Protein AF-A0ABD0P2G9-F1 (afdb_monomer)

Secondary structure (DSSP, 8-state):
-EEEEEEEEEE--GGG--HHHHHHTTTTTS---TT-----EEEEEEEEEESS--HHHHHHHHHHHHHHHHSS--SS---

Solvent-accessible surface area (backbone atoms only — not comparable to full-atom values): 5180 Å² total; per-residue (Å²): 123,37,75,50,72,49,77,48,74,43,84,39,65,71,89,77,53,49,73,66,56,33,52,76,70,49,61,78,79,61,75,52,56,99,86,59,79,76,83,53,63,41,82,49,70,55,76,47,78,38,88,60,88,53,64,70,59,48,51,53,50,50,51,50,50,50,54,54,73,74,70,62,95,66,98,60,83,90,117

Organism: Cirrhinus mrigala (NCBI:txid683832)

Radius of gyration: 17.51 Å; Cα contacts (8 Å, |Δi|>4): 70; chains: 1; bounding box: 32×29×52 Å

Structure (mmCIF, N/CA/C/O backbone):
data_AF-A0ABD0P2G9-F1
#
_entry.id   AF-A0ABD0P2G9-F1
#
loop_
_atom_site.group_PDB
_atom_site.id
_atom_site.type_symbol
_atom_site.label_atom_id
_atom_site.label_alt_id
_atom_site.label_comp_id
_atom_site.label_asym_id
_atom_site.label_entity_id
_atom_site.label_seq_id
_atom_site.pdbx_PDB_ins_code
_atom_site.Cartn_x
_atom_site.Cartn_y
_atom_site.Cartn_z
_atom_site.occupancy
_atom_site.B_iso_or_equiv
_atom_site.auth_seq_id
_atom_site.auth_comp_id
_atom_site.auth_asym_id
_atom_site.auth_atom_id
_atom_site.pdbx_PDB_model_num
ATOM 1 N N . VAL A 1 1 ? -0.411 -10.113 -20.295 1.00 84.44 1 VAL A N 1
ATOM 2 C CA . VAL A 1 1 ? -0.460 -8.969 -19.356 1.00 84.44 1 VAL A CA 1
ATOM 3 C C . VAL A 1 1 ? 0.448 -9.300 -18.193 1.00 84.44 1 VAL A C 1
ATOM 5 O O . VAL A 1 1 ? 0.389 -10.422 -17.706 1.00 84.44 1 VAL A O 1
ATOM 8 N N . TYR A 1 2 ? 1.309 -8.366 -17.815 1.00 93.56 2 TYR A N 1
ATOM 9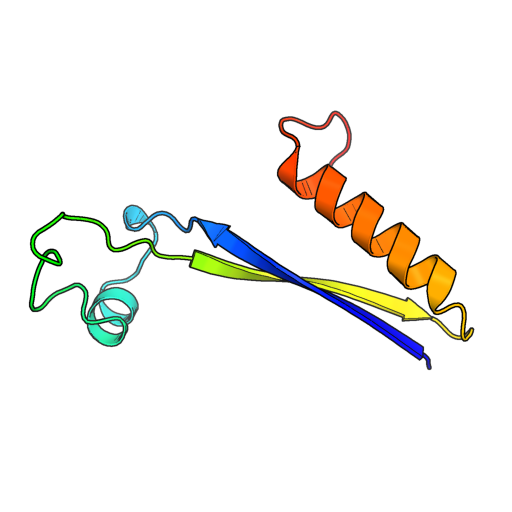 C CA . TYR A 1 2 ? 2.211 -8.475 -16.675 1.00 93.56 2 TYR A CA 1
ATOM 10 C C . TYR A 1 2 ? 1.677 -7.613 -15.534 1.00 93.56 2 TYR A C 1
ATOM 12 O O . TYR A 1 2 ? 1.047 -6.581 -15.776 1.00 93.56 2 TYR A O 1
ATOM 20 N N . GLY A 1 3 ? 1.918 -8.051 -14.302 1.00 93.12 3 GLY A N 1
ATOM 21 C CA . GLY A 1 3 ? 1.466 -7.360 -13.104 1.00 93.12 3 GLY A CA 1
ATOM 22 C C . GLY A 1 3 ? 2.558 -7.313 -12.049 1.00 93.12 3 GLY A C 1
ATOM 23 O O . GLY A 1 3 ? 3.362 -8.237 -11.937 1.00 93.12 3 GLY A O 1
ATOM 24 N N . ALA A 1 4 ? 2.570 -6.236 -11.276 1.00 95.31 4 ALA A N 1
ATOM 25 C CA . ALA A 1 4 ? 3.379 -6.100 -10.077 1.00 95.31 4 ALA A CA 1
ATOM 26 C C . ALA A 1 4 ? 2.551 -5.394 -9.004 1.00 95.31 4 ALA A C 1
ATOM 28 O O . ALA A 1 4 ? 1.751 -4.513 -9.318 1.00 95.31 4 ALA A O 1
ATOM 29 N N . ALA A 1 5 ? 2.742 -5.771 -7.745 1.00 95.31 5 ALA A N 1
ATOM 30 C CA . ALA A 1 5 ? 2.065 -5.131 -6.632 1.00 95.31 5 ALA A CA 1
ATOM 31 C C . ALA A 1 5 ? 3.008 -4.996 -5.439 1.00 95.31 5 ALA A C 1
ATOM 33 O O . ALA A 1 5 ? 3.874 -5.846 -5.223 1.00 95.31 5 ALA A O 1
ATOM 34 N N . ILE A 1 6 ? 2.819 -3.931 -4.665 1.00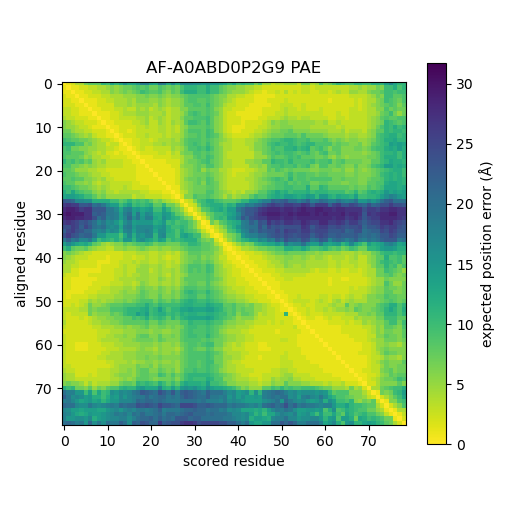 94.00 6 ILE A N 1
ATOM 35 C CA . ILE A 1 6 ? 3.393 -3.797 -3.328 1.00 94.00 6 ILE A CA 1
ATOM 36 C C . ILE A 1 6 ? 2.251 -3.761 -2.322 1.00 94.00 6 ILE A C 1
ATOM 38 O O . ILE A 1 6 ? 1.281 -3.028 -2.498 1.00 94.00 6 ILE A O 1
ATOM 42 N N . GLN A 1 7 ? 2.370 -4.591 -1.294 1.00 94.69 7 GLN A N 1
ATOM 43 C CA . GLN A 1 7 ? 1.402 -4.717 -0.220 1.00 94.69 7 GLN A CA 1
ATOM 44 C C . GLN A 1 7 ? 2.035 -4.196 1.062 1.00 94.69 7 GLN A C 1
ATOM 46 O O . GLN A 1 7 ? 3.152 -4.584 1.406 1.00 94.69 7 GLN A O 1
ATOM 51 N N . PHE A 1 8 ? 1.311 -3.350 1.775 1.00 92.06 8 PHE A N 1
ATOM 52 C CA . PHE A 1 8 ? 1.745 -2.805 3.050 1.00 92.06 8 PHE A CA 1
ATOM 53 C C . PHE A 1 8 ? 0.575 -2.721 4.030 1.00 92.06 8 PHE A C 1
ATOM 55 O O . PHE A 1 8 ? -0.590 -2.920 3.670 1.00 92.06 8 PHE A O 1
ATOM 62 N N . TYR A 1 9 ? 0.921 -2.482 5.291 1.00 91.00 9 TYR A N 1
ATOM 63 C CA . TYR A 1 9 ? -0.019 -2.321 6.386 1.00 91.00 9 TYR A CA 1
ATOM 64 C C . TYR A 1 9 ? 0.095 -0.904 6.927 1.00 91.00 9 TYR A C 1
ATOM 66 O O . TYR A 1 9 ? 1.198 -0.444 7.216 1.00 91.00 9 TYR A O 1
ATOM 74 N N . GLU A 1 10 ? -1.039 -0.234 7.077 1.00 89.12 10 GLU A N 1
ATOM 75 C CA . GLU A 1 10 ? -1.114 1.081 7.711 1.00 89.12 10 GLU A CA 1
ATOM 76 C C . GLU A 1 10 ? -1.886 0.982 9.023 1.00 89.12 10 GLU A C 1
ATOM 78 O O . GLU A 1 10 ? -2.847 0.208 9.087 1.00 89.12 10 GLU A O 1
ATOM 83 N N . PRO A 1 11 ? -1.513 1.754 10.059 1.00 87.81 11 PRO A N 1
ATOM 84 C CA . PRO A 1 11 ? -2.308 1.854 11.274 1.00 87.81 11 PRO A CA 1
ATOM 85 C C . PRO A 1 11 ? -3.744 2.254 10.938 1.00 87.81 11 PRO A C 1
ATOM 87 O O . PRO A 1 11 ? -3.980 3.206 10.193 1.00 87.81 11 PRO A O 1
ATOM 90 N N . TYR A 1 12 ? -4.703 1.512 11.477 1.00 87.06 12 TYR A N 1
ATOM 91 C CA . TYR A 1 12 ? -6.120 1.777 11.292 1.00 87.06 12 TYR A CA 1
ATOM 92 C C . TYR A 1 12 ? -6.734 2.217 12.626 1.00 87.06 12 TYR A C 1
ATOM 94 O O . TYR A 1 12 ? -6.632 1.460 13.595 1.00 87.06 12 TYR A O 1
ATOM 102 N N . PRO A 1 13 ? -7.365 3.404 12.695 1.00 83.88 13 PRO A N 1
ATOM 103 C CA . PRO A 1 13 ? -7.944 3.909 13.934 1.00 83.88 13 PRO A CA 1
ATOM 104 C C . PRO A 1 13 ? -9.047 2.985 14.457 1.00 83.88 13 PRO A C 1
ATOM 106 O O . PRO A 1 13 ? -9.950 2.586 13.716 1.00 83.88 13 PRO A O 1
ATOM 109 N N . GLU A 1 14 ? -8.997 2.647 15.743 1.00 81.62 14 GLU A N 1
ATOM 110 C CA . GLU A 1 14 ? -9.986 1.754 16.350 1.00 81.62 14 GLU A CA 1
ATOM 111 C C . GLU A 1 14 ? -11.382 2.381 16.394 1.00 81.62 14 GLU A C 1
ATOM 113 O O . GLU A 1 14 ? -12.385 1.660 16.348 1.00 81.62 14 GLU A O 1
ATOM 118 N N . GLU A 1 15 ? -11.474 3.712 16.439 1.00 82.81 15 GLU A N 1
ATOM 119 C CA . GLU A 1 15 ? -12.719 4.478 16.351 1.00 82.81 15 GLU A CA 1
ATOM 120 C C . GLU A 1 15 ? -13.481 4.245 15.041 1.00 82.81 15 GLU A C 1
ATOM 122 O O . GLU A 1 15 ? -14.699 4.404 15.013 1.00 82.81 15 GLU A O 1
ATOM 127 N N . HIS A 1 16 ? -12.795 3.817 13.977 1.00 86.56 16 HIS A N 1
ATOM 128 C CA . HIS A 1 16 ? -13.420 3.513 12.690 1.00 86.56 16 HIS A CA 1
ATOM 129 C C . HIS A 1 16 ? -13.890 2.053 12.576 1.00 86.56 16 HIS A C 1
ATOM 131 O O . HIS A 1 16 ? -14.558 1.695 11.605 1.00 86.56 16 HIS A O 1
ATOM 137 N N . LEU A 1 17 ? -13.571 1.194 13.552 1.00 85.75 17 LEU A N 1
ATOM 138 C CA . LEU A 1 17 ? -14.025 -0.195 13.553 1.00 85.75 17 LEU A CA 1
ATOM 139 C C . LEU A 1 17 ? -15.488 -0.297 13.976 1.00 85.75 17 LEU A C 1
ATOM 141 O O . LEU A 1 17 ? -15.886 0.171 15.042 1.00 85.75 17 LEU A O 1
ATOM 145 N N . THR A 1 18 ? -16.267 -1.027 13.185 1.00 88.44 18 THR A N 1
ATOM 146 C CA . THR A 1 18 ? -17.626 -1.436 13.559 1.00 88.44 18 THR A CA 1
ATOM 147 C C . THR A 1 18 ? -17.605 -2.442 14.714 1.00 88.44 18 THR A C 1
ATOM 149 O O . THR A 1 18 ? -16.650 -3.208 14.870 1.00 88.44 18 THR A O 1
ATOM 152 N N . ASP A 1 19 ? -18.693 -2.531 15.485 1.00 86.69 19 ASP A N 1
ATOM 153 C CA . ASP A 1 19 ? -18.805 -3.497 16.592 1.00 86.69 19 ASP A CA 1
ATOM 154 C C . ASP A 1 19 ? -18.604 -4.947 16.136 1.00 86.69 19 ASP A C 1
ATOM 156 O O . ASP A 1 19 ? -17.967 -5.746 16.825 1.00 86.69 19 ASP A O 1
ATOM 160 N N . LYS A 1 20 ? -19.069 -5.274 14.924 1.00 89.69 20 LYS A N 1
ATOM 161 C CA . LYS A 1 20 ? -18.847 -6.583 14.304 1.00 89.69 20 LYS A CA 1
ATOM 162 C C . LYS A 1 20 ? -17.359 -6.849 14.064 1.00 89.69 20 LYS A C 1
ATOM 164 O O . LYS A 1 20 ? -16.882 -7.923 14.415 1.00 89.69 20 LYS A O 1
ATOM 169 N N . GLN A 1 21 ? -16.628 -5.886 13.500 1.00 88.19 21 GLN A N 1
ATOM 170 C CA . GLN A 1 21 ? -15.184 -6.016 13.269 1.00 88.19 21 GLN A CA 1
ATOM 171 C C . GLN A 1 21 ? -14.423 -6.127 14.590 1.00 88.19 21 GLN A C 1
ATOM 173 O O . GLN A 1 21 ? -13.552 -6.982 14.718 1.00 88.19 21 GLN A O 1
ATOM 178 N N . ARG A 1 22 ? -14.793 -5.332 15.601 1.00 84.19 22 ARG A N 1
ATOM 179 C CA . ARG A 1 22 ? -14.201 -5.413 16.945 1.00 84.19 22 ARG A CA 1
ATOM 180 C C . ARG A 1 22 ? -14.413 -6.781 17.582 1.00 84.19 22 ARG A C 1
ATOM 182 O O . ARG A 1 22 ? -13.480 -7.342 18.149 1.00 84.19 22 ARG A O 1
ATOM 189 N N . SER A 1 23 ? -15.618 -7.334 17.458 1.00 85.06 23 SER A N 1
ATOM 190 C CA . SER A 1 23 ? -15.934 -8.682 17.933 1.00 85.06 23 SER A CA 1
ATOM 191 C C . SER A 1 23 ? -15.117 -9.751 17.194 1.00 85.06 23 SER A C 1
ATOM 193 O O . SER A 1 23 ? -14.493 -10.592 17.837 1.00 85.06 23 SER A O 1
ATOM 195 N N . GLN A 1 24 ? -15.030 -9.678 15.860 1.00 86.44 24 GLN A N 1
ATOM 196 C CA . GLN A 1 24 ? -14.243 -10.610 15.037 1.00 86.44 24 GLN A CA 1
ATOM 197 C C . GLN A 1 24 ? -12.736 -10.545 15.314 1.00 86.44 24 GLN A C 1
ATOM 199 O O . GLN A 1 24 ? -12.054 -11.563 15.231 1.00 86.44 24 GLN A O 1
ATOM 204 N N . LEU A 1 25 ? -12.224 -9.363 15.657 1.00 83.81 25 LEU A N 1
ATOM 205 C CA . LEU A 1 25 ? -10.833 -9.150 16.056 1.00 83.81 25 LEU A CA 1
ATOM 206 C C . LEU A 1 25 ? -10.573 -9.509 17.531 1.00 83.81 25 LEU A C 1
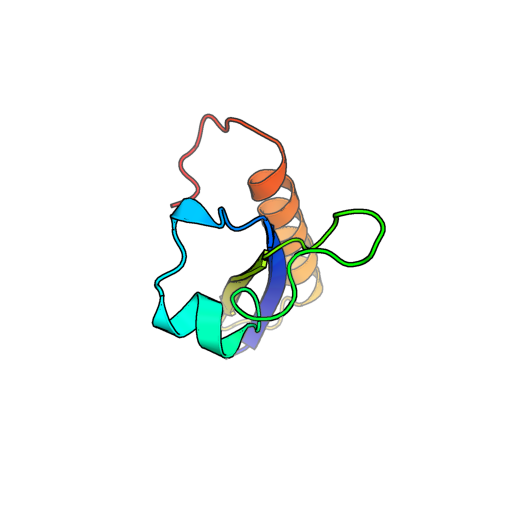ATOM 208 O O . LEU A 1 25 ? -9.442 -9.393 17.993 1.00 83.81 25 LEU A O 1
ATOM 212 N N . GLY A 1 26 ? -11.598 -9.929 18.284 1.00 81.44 26 GLY A N 1
ATOM 213 C CA . GLY A 1 26 ? -11.473 -10.269 19.704 1.00 81.44 26 GLY A CA 1
ATOM 214 C C . GLY A 1 26 ? -11.216 -9.066 20.619 1.00 81.44 26 GLY A C 1
ATOM 215 O O . GLY A 1 26 ? -10.869 -9.253 21.783 1.00 81.44 26 GLY A O 1
ATOM 216 N N . LEU A 1 27 ? -11.418 -7.838 20.125 1.00 77.00 27 LEU A N 1
ATOM 217 C CA . LEU A 1 27 ? -11.139 -6.593 20.853 1.00 77.00 27 LEU A CA 1
ATOM 218 C C . LEU A 1 27 ? -12.129 -6.333 22.000 1.00 77.00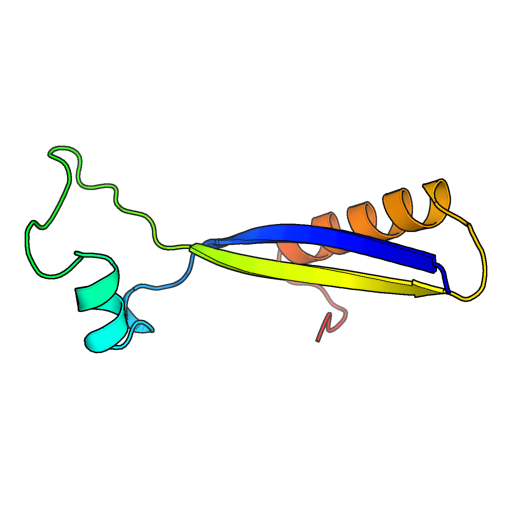 27 LEU A C 1
ATOM 220 O O . LEU A 1 27 ? -11.837 -5.547 22.893 1.00 77.00 27 LEU A O 1
ATOM 224 N N . GLN A 1 28 ? -13.292 -6.995 22.005 1.00 66.12 28 GLN A N 1
ATOM 225 C CA . GLN A 1 28 ? -14.327 -6.787 23.027 1.00 66.12 28 GLN A CA 1
ATOM 226 C C . GLN A 1 28 ? -14.141 -7.614 24.311 1.00 66.12 28 GLN A C 1
ATOM 228 O O . GLN A 1 28 ? -14.751 -7.283 25.323 1.00 66.12 28 GLN A O 1
ATOM 233 N N . ALA A 1 29 ? -13.353 -8.697 24.287 1.00 61.81 29 ALA A N 1
ATOM 234 C CA . ALA A 1 29 ? -13.430 -9.730 25.329 1.00 61.81 29 ALA A CA 1
ATOM 235 C C . ALA A 1 29 ? -12.252 -9.771 26.314 1.00 61.81 29 ALA A C 1
ATOM 237 O O . ALA A 1 29 ? -12.432 -10.271 27.413 1.00 61.81 29 ALA A O 1
ATOM 238 N N . ASN A 1 30 ? -11.072 -9.259 25.966 1.00 53.50 30 ASN A N 1
ATOM 239 C CA . ASN A 1 30 ? -9.905 -9.251 26.855 1.00 53.50 30 ASN A CA 1
ATOM 240 C C . ASN A 1 30 ? -9.026 -8.058 26.502 1.00 53.50 30 ASN A C 1
ATOM 242 O O . ASN A 1 30 ? -7.991 -8.197 25.847 1.00 53.50 30 ASN A O 1
ATOM 246 N N . GLY A 1 31 ? -9.500 -6.877 26.903 1.00 55.62 31 GLY A N 1
ATOM 247 C CA . GLY A 1 31 ? -8.750 -5.641 26.783 1.00 55.62 31 GLY A CA 1
ATOM 248 C C . GLY A 1 31 ? -7.316 -5.857 27.247 1.00 55.62 31 GLY A C 1
ATOM 249 O O . GLY A 1 31 ? -7.088 -6.269 28.380 1.00 55.62 31 GLY A O 1
ATOM 250 N N . LEU A 1 32 ? -6.392 -5.546 26.341 1.00 54.12 32 LEU A N 1
ATOM 251 C CA . LEU A 1 32 ? -4.973 -5.386 26.600 1.00 54.12 32 LEU A CA 1
ATOM 252 C C . LEU A 1 32 ? -4.268 -6.729 26.880 1.00 54.12 32 LEU A C 1
ATOM 254 O O . LEU A 1 32 ? -4.447 -7.396 27.898 1.00 54.12 32 LEU A O 1
ATOM 258 N N . ARG A 1 33 ? -3.305 -7.068 26.013 1.00 54.19 33 ARG A N 1
ATOM 259 C CA . ARG A 1 33 ? -2.094 -7.726 26.524 1.00 54.19 33 ARG A CA 1
ATOM 260 C C . ARG A 1 33 ? -1.624 -6.926 27.749 1.00 54.19 33 ARG A C 1
ATOM 262 O O . ARG A 1 33 ? -1.805 -5.715 27.742 1.00 54.19 33 ARG A O 1
ATOM 269 N N . PRO A 1 34 ? -0.999 -7.529 28.766 1.00 54.31 34 PRO A N 1
ATOM 270 C CA . PRO A 1 34 ? -0.608 -6.816 29.985 1.00 54.31 34 PRO A CA 1
ATOM 271 C C . PRO A 1 34 ? 0.274 -5.559 29.785 1.00 54.31 34 PRO A C 1
ATOM 273 O O . PRO A 1 34 ? 0.449 -4.821 30.747 1.00 54.31 34 PRO A O 1
ATOM 276 N N . ASP A 1 35 ? 0.797 -5.281 28.577 1.00 60.53 35 ASP A N 1
ATOM 277 C CA . ASP A 1 35 ? 1.484 -4.017 28.234 1.00 60.53 35 ASP A CA 1
ATOM 278 C C . ASP A 1 35 ? 0.599 -2.941 27.562 1.00 60.53 35 ASP A C 1
ATOM 280 O O . ASP A 1 35 ? 0.988 -1.780 27.476 1.00 60.53 35 ASP A O 1
ATOM 284 N N . GLY A 1 36 ? -0.598 -3.305 27.109 1.00 56.94 36 GLY A N 1
ATOM 285 C CA . GLY A 1 36 ? -1.560 -2.405 26.491 1.00 56.94 36 GLY A CA 1
ATOM 286 C C . GLY A 1 36 ? -1.466 -2.190 24.981 1.00 56.94 36 GLY A C 1
ATOM 287 O O . GLY A 1 36 ? -2.285 -1.457 24.432 1.00 56.94 36 GLY A O 1
ATOM 288 N N . SER A 1 37 ? -0.550 -2.854 24.279 1.00 61.72 37 SER A N 1
ATOM 289 C CA . SER A 1 37 ? -0.407 -2.713 22.826 1.00 61.72 37 SER A CA 1
ATOM 290 C C . SER A 1 37 ? -1.161 -3.793 22.031 1.00 61.72 37 SER A C 1
ATOM 292 O O . SER A 1 37 ? -0.680 -4.902 21.799 1.00 61.72 37 SER A O 1
ATOM 294 N N . MET A 1 38 ? -2.365 -3.472 21.554 1.00 69.88 38 MET A N 1
ATOM 295 C CA . MET A 1 38 ? -2.926 -4.116 20.361 1.00 69.88 38 MET A CA 1
ATOM 296 C C . MET A 1 38 ? -3.070 -3.028 19.303 1.00 69.88 38 MET A C 1
ATOM 298 O O . MET A 1 38 ? -3.709 -2.017 19.554 1.00 69.88 38 MET A O 1
ATOM 302 N N . THR A 1 39 ? -2.434 -3.194 18.147 1.00 76.75 39 THR A N 1
ATOM 303 C CA . THR A 1 39 ? -2.468 -2.199 17.071 1.00 76.75 39 THR A CA 1
ATOM 304 C C . THR A 1 39 ? -3.202 -2.769 15.871 1.00 76.75 39 THR A C 1
ATOM 306 O O . THR A 1 39 ? -2.810 -3.785 15.286 1.00 76.75 39 THR A O 1
ATOM 309 N N . VAL A 1 40 ? -4.302 -2.121 15.500 1.00 86.19 40 VAL A N 1
ATOM 310 C CA . VAL A 1 40 ? -5.085 -2.511 14.331 1.00 86.19 40 VAL A CA 1
ATOM 311 C C . VAL A 1 40 ? -4.454 -1.900 13.092 1.00 86.19 40 VAL A C 1
ATOM 313 O O . VAL A 1 40 ? -4.056 -0.737 13.081 1.00 86.19 40 VAL A O 1
ATOM 316 N N . HIS A 1 41 ? -4.349 -2.708 12.044 1.00 89.81 41 HIS A N 1
ATOM 317 C CA . HIS A 1 41 ? -3.803 -2.282 10.770 1.00 89.81 41 HIS A CA 1
ATOM 318 C C . HIS A 1 41 ? -4.770 -2.622 9.645 1.00 89.81 41 HIS A C 1
ATOM 320 O O . HIS A 1 41 ? -5.440 -3.655 9.677 1.00 89.81 41 HIS A O 1
ATOM 326 N N . THR A 1 42 ? -4.802 -1.771 8.627 1.00 90.56 42 THR A N 1
ATOM 327 C CA . THR A 1 42 ? -5.464 -2.060 7.359 1.00 90.56 42 THR A CA 1
ATOM 328 C C . THR A 1 42 ? -4.434 -2.497 6.327 1.00 90.56 42 THR A C 1
ATOM 330 O O . THR A 1 42 ? -3.305 -2.009 6.300 1.00 90.56 42 THR A O 1
ATOM 333 N N . ASN A 1 43 ? -4.816 -3.452 5.490 1.00 92.75 43 ASN A N 1
ATOM 334 C CA . ASN A 1 43 ? -3.988 -3.975 4.417 1.00 92.75 43 ASN A CA 1
ATOM 335 C C . ASN A 1 43 ? -4.258 -3.155 3.144 1.00 92.75 43 ASN A C 1
ATOM 337 O O . ASN A 1 43 ? -5.382 -3.152 2.646 1.00 92.75 43 ASN A O 1
ATOM 341 N N . LYS A 1 44 ? -3.243 -2.453 2.626 1.00 92.56 44 LYS A N 1
ATOM 342 C CA . LYS A 1 44 ? -3.332 -1.633 1.404 1.00 92.56 44 LYS A CA 1
ATOM 343 C C . LYS A 1 44 ? -2.303 -2.037 0.358 1.00 92.56 44 LYS A C 1
ATOM 345 O O . LYS A 1 44 ? -1.144 -2.296 0.684 1.00 92.56 44 LYS A O 1
ATOM 350 N N . SER A 1 45 ? -2.724 -2.068 -0.902 1.00 93.88 45 SER A N 1
ATOM 351 C CA . SER A 1 45 ? -1.883 -2.477 -2.026 1.00 93.88 45 SER A CA 1
ATOM 352 C C . SER A 1 45 ? -1.838 -1.421 -3.121 1.00 93.88 45 SER A C 1
ATOM 354 O O . SER A 1 45 ? -2.879 -0.873 -3.476 1.00 93.88 45 SER A O 1
ATOM 356 N N . ILE A 1 46 ? -0.669 -1.227 -3.733 1.00 93.31 46 ILE A N 1
ATOM 357 C CA . ILE A 1 46 ? -0.532 -0.501 -5.002 1.00 93.31 46 ILE A CA 1
ATOM 358 C C . ILE A 1 46 ? -0.243 -1.530 -6.092 1.00 93.31 46 ILE A C 1
ATOM 360 O O . ILE A 1 46 ? 0.741 -2.266 -6.001 1.00 93.31 46 ILE A O 1
ATOM 364 N N . CYS A 1 47 ? -1.095 -1.568 -7.115 1.00 94.00 47 CYS A N 1
ATOM 365 C CA . CYS A 1 47 ?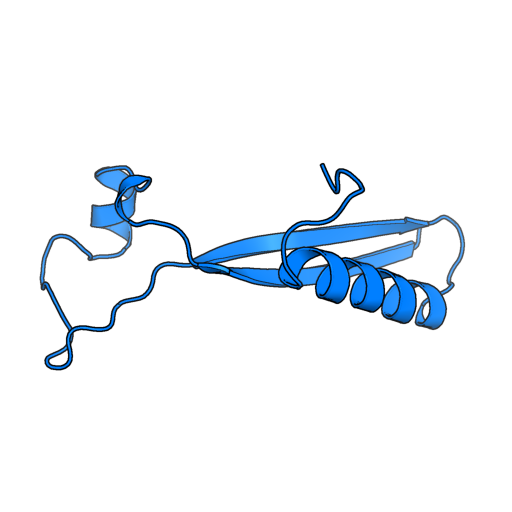 -1.027 -2.529 -8.212 1.00 94.00 47 CYS A CA 1
ATOM 366 C C . CYS A 1 47 ? -0.716 -1.823 -9.532 1.00 94.00 47 CYS A C 1
ATOM 368 O O . CYS A 1 47 ? -1.315 -0.801 -9.862 1.00 94.00 47 CYS A O 1
ATOM 370 N N . LEU A 1 48 ? 0.186 -2.408 -10.314 1.00 94.50 48 LEU A N 1
ATOM 371 C CA . LEU A 1 48 ? 0.538 -1.968 -11.656 1.00 94.50 48 LEU A CA 1
ATOM 372 C C . LEU A 1 48 ? 0.251 -3.097 -12.644 1.00 94.50 48 LEU A C 1
ATOM 374 O O . LEU A 1 48 ? 0.753 -4.210 -12.479 1.00 94.50 48 LEU A O 1
ATOM 378 N N . LEU A 1 49 ? -0.521 -2.791 -13.689 1.00 95.00 49 LEU A N 1
ATOM 379 C CA . LEU A 1 49 ? -0.728 -3.657 -14.850 1.00 95.00 49 LEU A CA 1
ATOM 380 C C . LEU A 1 49 ? -0.016 -3.072 -16.071 1.00 95.00 49 LEU A C 1
ATOM 382 O O . LEU A 1 49 ? -0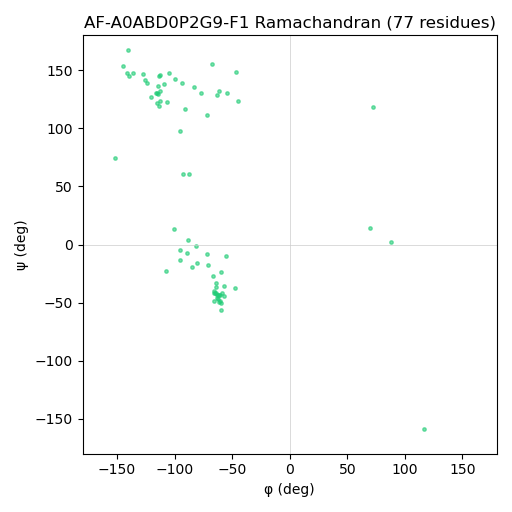.081 -1.872 -16.322 1.00 95.00 49 LEU A O 1
ATOM 386 N N . SER A 1 50 ? 0.636 -3.929 -16.854 1.00 93.06 50 SER A N 1
ATOM 387 C CA . SER A 1 50 ? 1.323 -3.532 -18.082 1.00 93.06 50 SER A CA 1
ATOM 388 C C . SER A 1 50 ? 1.230 -4.604 -19.164 1.00 93.06 50 SER A C 1
ATOM 390 O O . SER A 1 50 ? 1.105 -5.801 -18.898 1.00 93.06 50 SER A O 1
ATOM 392 N N . HIS A 1 51 ? 1.323 -4.183 -20.421 1.00 94.81 51 HIS A N 1
ATOM 393 C CA . HIS A 1 51 ? 1.482 -5.099 -21.550 1.00 94.81 51 HIS A CA 1
ATOM 394 C C . HIS A 1 51 ? 2.934 -5.568 -21.732 1.00 94.81 51 HIS A C 1
ATOM 396 O O . HIS A 1 51 ? 3.158 -6.584 -22.385 1.00 94.81 51 HIS A O 1
ATOM 402 N N . TRP A 1 52 ? 3.902 -4.893 -21.105 1.00 91.94 52 TRP A N 1
ATOM 403 C CA . TRP A 1 52 ? 5.336 -5.149 -21.266 1.00 91.94 52 TRP A CA 1
ATOM 404 C C . TRP A 1 52 ? 5.975 -5.712 -19.980 1.00 91.94 52 TRP A C 1
ATOM 406 O O . TRP A 1 52 ? 5.5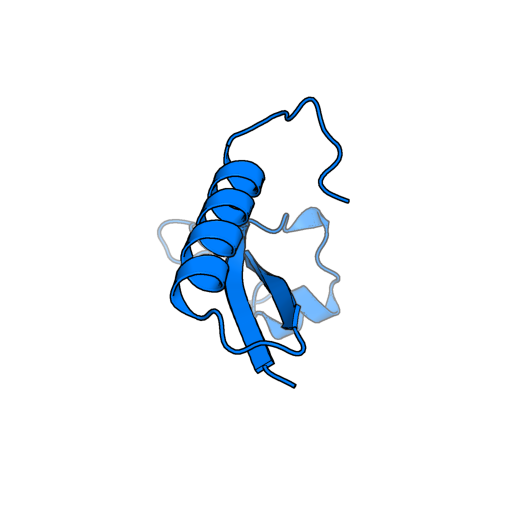60 -5.321 -18.891 1.00 91.94 52 TRP A O 1
ATOM 416 N N . PRO A 1 53 ? 6.976 -6.610 -20.059 1.00 90.06 53 PRO A N 1
ATOM 417 C CA . PRO A 1 53 ? 7.571 -7.271 -18.888 1.00 90.06 53 PRO A CA 1
ATOM 418 C C . PRO A 1 53 ? 8.722 -6.472 -18.243 1.00 90.06 53 PRO A C 1
ATOM 420 O O . PRO A 1 53 ? 9.853 -6.946 -18.167 1.00 90.06 53 PRO A O 1
ATOM 423 N N . PHE A 1 54 ? 8.472 -5.251 -17.762 1.00 92.06 54 PHE A N 1
ATOM 424 C CA . PHE A 1 54 ? 9.514 -4.401 -17.156 1.00 92.06 54 PHE A CA 1
ATOM 425 C C . PHE A 1 54 ? 9.620 -4.563 -15.633 1.00 92.06 54 PHE A C 1
ATOM 427 O O . PHE A 1 54 ? 9.423 -3.610 -14.882 1.00 92.06 54 PHE A O 1
ATOM 434 N N . PHE A 1 55 ? 9.930 -5.770 -15.158 1.00 89.69 55 PHE A N 1
ATOM 435 C CA . PHE A 1 55 ? 9.858 -6.112 -13.730 1.00 89.69 55 PHE A CA 1
ATOM 436 C C . PHE A 1 55 ? 10.701 -5.210 -12.815 1.00 89.69 55 PHE A C 1
ATOM 438 O O . PHE A 1 55 ? 10.190 -4.732 -11.801 1.00 89.69 55 PHE A O 1
ATOM 445 N N . ASP A 1 56 ? 11.944 -4.906 -13.193 1.00 93.12 56 ASP A N 1
ATOM 446 C CA . ASP A 1 56 ? 12.814 -4.028 -12.396 1.00 93.12 56 ASP A CA 1
ATOM 447 C C . ASP A 1 56 ? 12.283 -2.591 -12.345 1.00 93.12 56 ASP A C 1
ATOM 449 O O . ASP A 1 56 ? 12.273 -1.957 -11.287 1.00 93.12 56 ASP A O 1
ATOM 453 N N . ALA A 1 57 ? 11.766 -2.091 -13.472 1.00 93.50 57 ALA A N 1
ATOM 454 C CA . ALA A 1 57 ? 11.141 -0.775 -13.532 1.00 93.50 57 ALA A CA 1
ATOM 455 C C . ALA A 1 57 ? 9.873 -0.726 -12.668 1.00 93.50 57 ALA A C 1
ATOM 457 O O . ALA A 1 57 ? 9.683 0.234 -11.925 1.00 93.50 57 ALA A O 1
ATOM 458 N N . PHE A 1 58 ? 9.044 -1.774 -12.697 1.00 94.31 58 PHE A N 1
ATOM 459 C CA . PHE A 1 58 ? 7.848 -1.871 -11.858 1.00 94.31 58 PHE A CA 1
ATOM 460 C C . PHE A 1 58 ? 8.202 -1.884 -10.378 1.00 94.31 58 PHE A C 1
ATOM 462 O O . PHE A 1 58 ? 7.588 -1.161 -9.599 1.00 94.31 58 PHE A O 1
ATOM 469 N N . ARG A 1 59 ? 9.229 -2.646 -9.987 1.00 92.88 59 ARG A N 1
ATOM 470 C CA . ARG A 1 59 ? 9.708 -2.686 -8.604 1.00 92.88 59 ARG A CA 1
ATOM 471 C C . ARG A 1 59 ? 10.184 -1.313 -8.139 1.00 92.88 59 ARG A C 1
ATOM 473 O O . ARG A 1 59 ? 9.779 -0.865 -7.066 1.00 92.88 59 ARG A O 1
ATOM 480 N N . ASN A 1 60 ? 11.020 -0.646 -8.933 1.00 94.19 60 ASN A N 1
ATOM 481 C CA . ASN A 1 60 ? 11.551 0.675 -8.601 1.00 94.19 60 ASN A CA 1
ATOM 482 C C . ASN A 1 60 ? 10.434 1.720 -8.510 1.00 94.19 60 ASN A C 1
ATOM 484 O O . ASN A 1 60 ? 10.394 2.492 -7.554 1.00 94.19 60 ASN A O 1
ATOM 488 N N . PHE A 1 61 ? 9.491 1.694 -9.452 1.00 94.06 61 PHE A N 1
ATOM 489 C CA . PHE A 1 61 ? 8.349 2.600 -9.477 1.00 94.06 61 PHE A CA 1
ATOM 490 C C . PHE A 1 61 ? 7.395 2.383 -8.296 1.00 94.06 61 PHE A C 1
ATOM 492 O O . PHE A 1 61 ? 7.068 3.334 -7.593 1.00 94.06 61 PHE A O 1
ATOM 499 N N . LEU A 1 62 ? 7.001 1.139 -8.011 1.00 94.38 62 LEU A N 1
ATOM 500 C CA . LEU A 1 62 ? 6.137 0.817 -6.870 1.00 94.38 62 LEU A CA 1
ATOM 501 C C . LEU A 1 62 ? 6.811 1.139 -5.532 1.00 94.38 62 LEU A C 1
ATOM 503 O O . LEU A 1 62 ? 6.157 1.629 -4.618 1.00 94.38 62 LEU A O 1
ATOM 507 N N . THR A 1 63 ? 8.125 0.920 -5.420 1.00 92.81 63 THR A N 1
ATOM 508 C CA . THR A 1 63 ? 8.893 1.308 -4.225 1.00 92.81 63 THR A CA 1
ATOM 509 C C . THR A 1 63 ? 8.925 2.826 -4.063 1.00 92.81 63 THR A C 1
ATOM 511 O O . THR A 1 63 ? 8.778 3.322 -2.948 1.00 92.81 63 THR A O 1
ATOM 514 N N . PHE A 1 64 ? 9.108 3.569 -5.159 1.00 92.44 64 PHE A N 1
ATOM 515 C CA . PHE A 1 64 ? 9.030 5.027 -5.154 1.00 92.44 64 PHE A CA 1
ATOM 516 C C . PHE A 1 64 ? 7.651 5.503 -4.684 1.00 92.44 64 PHE A C 1
ATOM 518 O O . PHE A 1 64 ? 7.584 6.292 -3.745 1.00 92.44 64 PHE A O 1
ATOM 525 N N . LEU A 1 65 ? 6.569 4.968 -5.262 1.00 91.31 65 LEU A N 1
ATOM 526 C CA . LEU A 1 65 ? 5.199 5.313 -4.875 1.00 91.31 65 LEU A CA 1
ATOM 527 C C . LEU A 1 65 ? 4.898 4.971 -3.417 1.00 91.31 65 LEU A C 1
ATOM 529 O O . LEU A 1 65 ? 4.313 5.790 -2.720 1.00 91.31 65 LEU A O 1
ATOM 533 N N . TYR A 1 66 ? 5.322 3.804 -2.932 1.00 91.19 66 TYR A N 1
ATOM 534 C CA . TYR A 1 66 ? 5.140 3.428 -1.530 1.00 91.19 66 TYR A CA 1
ATOM 535 C C . TYR A 1 66 ? 5.865 4.389 -0.587 1.00 91.19 66 TYR A C 1
ATOM 537 O O . TYR A 1 66 ? 5.262 4.906 0.350 1.00 91.19 66 TYR A O 1
ATOM 545 N N . ARG A 1 67 ? 7.149 4.673 -0.855 1.00 89.44 67 ARG A N 1
ATOM 546 C CA . ARG A 1 67 ? 7.922 5.631 -0.053 1.00 89.44 67 ARG A CA 1
ATOM 547 C C . ARG A 1 67 ? 7.269 7.003 -0.061 1.00 89.44 67 ARG A C 1
ATOM 549 O O . ARG A 1 67 ? 7.214 7.630 0.990 1.00 89.44 67 ARG A O 1
ATOM 556 N N . TYR A 1 68 ? 6.777 7.438 -1.218 1.00 87.81 68 TYR A N 1
ATOM 557 C CA . TYR A 1 68 ? 6.016 8.671 -1.339 1.00 87.81 68 TYR A CA 1
ATOM 558 C C . TYR A 1 68 ? 4.766 8.595 -0.452 1.00 87.81 68 TYR A C 1
ATOM 560 O O . TYR A 1 68 ? 4.687 9.340 0.505 1.00 87.81 68 TYR A O 1
ATOM 568 N N . SER A 1 69 ? 3.892 7.599 -0.612 1.00 83.81 69 SER A N 1
ATOM 569 C CA . SER A 1 69 ? 2.660 7.423 0.181 1.00 83.81 69 SER A CA 1
ATOM 570 C C . SER A 1 69 ? 2.839 7.560 1.701 1.00 83.81 69 SER A C 1
ATOM 572 O O . SER A 1 69 ? 1.969 8.117 2.364 1.00 83.81 69 SER A O 1
ATOM 574 N N . ILE A 1 70 ? 3.955 7.082 2.265 1.00 84.06 70 ILE A N 1
ATOM 575 C CA . ILE A 1 70 ? 4.186 7.082 3.722 1.00 84.06 70 ILE A CA 1
ATOM 576 C C . ILE A 1 70 ? 4.994 8.284 4.251 1.00 84.06 70 ILE A C 1
ATOM 578 O O . ILE A 1 70 ? 5.190 8.389 5.460 1.00 84.06 70 ILE A O 1
ATOM 582 N N . SER A 1 71 ? 5.508 9.175 3.391 1.00 80.19 71 SER A N 1
ATOM 583 C CA . SER A 1 71 ? 6.490 10.211 3.790 1.00 80.19 71 SER A CA 1
ATOM 584 C C . SER A 1 71 ? 5.913 11.548 4.300 1.00 80.19 71 SER A C 1
ATOM 586 O O . SER A 1 71 ? 6.696 12.445 4.604 1.00 80.19 71 SER A O 1
ATOM 588 N N . GLY A 1 72 ? 4.591 11.718 4.452 1.00 69.00 72 GLY A N 1
ATOM 589 C CA . GLY A 1 72 ? 3.983 12.944 5.020 1.00 69.00 72 GLY A CA 1
ATOM 590 C C . GLY A 1 72 ? 3.075 13.727 4.055 1.00 69.00 72 GLY A C 1
ATOM 591 O O . GLY A 1 72 ? 2.535 13.127 3.137 1.00 69.00 72 GLY A O 1
ATOM 592 N N . PRO A 1 73 ? 2.800 15.033 4.257 1.00 62.12 73 PRO A N 1
ATOM 593 C CA . PRO A 1 73 ? 1.891 15.791 3.393 1.00 62.12 73 PRO A CA 1
ATOM 594 C C . PRO A 1 73 ? 2.534 16.063 2.027 1.00 62.12 73 PRO A C 1
ATOM 596 O O . PRO A 1 73 ? 3.491 16.828 1.904 1.00 62.12 73 PRO A O 1
ATOM 599 N N . HIS A 1 74 ? 1.994 15.423 0.996 1.00 61.25 74 HIS A N 1
ATOM 600 C CA . HIS A 1 74 ? 2.458 15.550 -0.379 1.00 61.25 74 HIS A CA 1
ATOM 601 C C . HIS A 1 74 ? 1.661 16.624 -1.115 1.00 61.25 74 HIS A C 1
ATOM 603 O O . HIS A 1 74 ? 0.446 16.724 -0.978 1.00 61.25 74 HIS A O 1
ATOM 609 N N . THR A 1 75 ? 2.347 17.425 -1.928 1.00 56.41 75 THR A N 1
ATOM 610 C CA . THR A 1 75 ? 1.731 18.465 -2.769 1.00 56.41 75 THR A CA 1
ATOM 611 C C . THR A 1 75 ? 0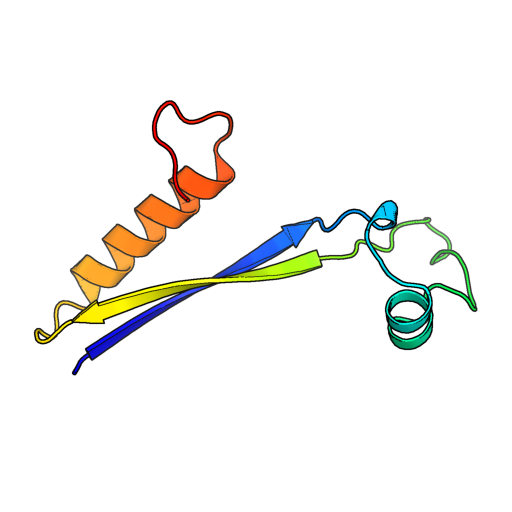.946 17.898 -3.956 1.00 56.41 75 THR A C 1
ATOM 613 O O . THR A 1 75 ? 0.264 18.652 -4.647 1.00 56.41 75 THR A O 1
ATOM 616 N N . LEU A 1 76 ? 1.042 16.589 -4.201 1.00 60.44 76 LEU A N 1
ATOM 617 C CA . LEU A 1 76 ? 0.330 15.876 -5.255 1.00 60.44 76 LEU A CA 1
ATOM 618 C C . LEU A 1 76 ? -0.659 14.890 -4.622 1.00 60.44 76 LEU A C 1
ATOM 620 O O . LEU A 1 76 ? -0.243 14.106 -3.764 1.00 60.44 76 LEU A O 1
ATOM 624 N N . PRO A 1 77 ? -1.937 14.899 -5.038 1.00 56.72 77 PRO A N 1
ATOM 625 C CA . PRO A 1 77 ? -2.885 13.881 -4.614 1.00 56.72 77 PRO A CA 1
ATOM 626 C C . PRO A 1 77 ? -2.422 12.513 -5.128 1.00 56.72 77 PRO A C 1
ATOM 628 O O . PRO A 1 77 ? -2.092 12.354 -6.304 1.00 56.72 77 PRO A O 1
ATOM 631 N N . ILE A 1 78 ? -2.355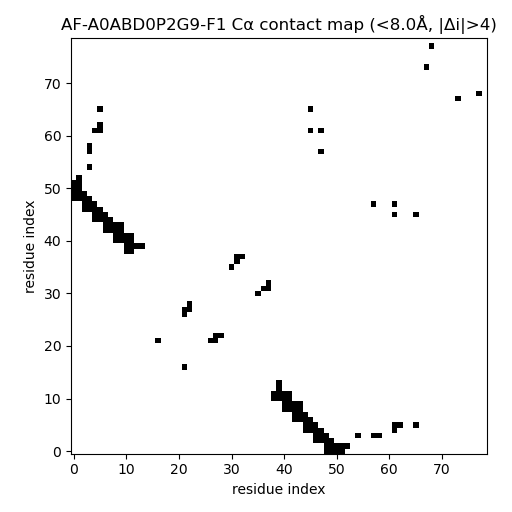 11.546 -4.215 1.00 64.44 78 ILE A N 1
ATOM 632 C CA . ILE A 1 78 ? -2.026 10.137 -4.498 1.00 64.44 78 ILE A CA 1
ATOM 633 C C . ILE A 1 78 ? -3.326 9.300 -4.529 1.00 64.44 78 ILE A C 1
ATOM 635 O O . ILE A 1 78 ? -3.287 8.073 -4.519 1.00 64.44 78 ILE A O 1
ATOM 639 N N . GLU A 1 79 ? -4.478 9.975 -4.590 1.00 48.41 79 GLU A N 1
ATOM 640 C CA . GLU A 1 79 ? -5.829 9.415 -4.700 1.00 48.41 79 GLU A CA 1
ATOM 641 C C . GLU A 1 79 ? -6.608 10.103 -5.825 1.00 48.41 79 GLU A C 1
ATOM 643 O O . GLU A 1 79 ? -6.481 11.346 -5.954 1.00 48.41 79 GLU A O 1
#

Foldseek 3Di:
DDKDKDKDKDFDDPVPDDPVRCVVVVVPPDQDDPVRDDTDIDIDMDMDDDPDDPPVVRVVVNVVLVCVVPVDDDPDDPD

pLDDT: mean 82.24, std 13.79, range [48.41, 95.31]

Mean predicted aligned error: 8.03 Å

Sequence (79 aa):
VYGAAIQFYEPYPEEHLTDKQRSQLGLQANGLRPDGSMTVHTNKSICLLSHWPFFDAFRNFLTFLYRYSISGPHTLPIE

Nearest PDB structures (foldseek):
  7nvg-assembly1_W3  TM=2.527E-01  e=1.803E+00  Salmonella enterica subsp. enterica serovar Typhimurium

InterPro domains:
  IPR001194 cDENN domain [PF02141] (42-79)
  IPR037516 Tripartite DENN domain [PS50211] (1-79)
  IPR051696 DENN Domain-Containing GEFs [PTHR12296] (1-79)